Protein AF-A0A3B9A9Y0-F1 (afdb_monomer_lite)

Structure (mmCIF, N/CA/C/O backbone):
data_AF-A0A3B9A9Y0-F1
#
_entry.id   AF-A0A3B9A9Y0-F1
#
loop_
_atom_site.group_PDB
_atom_site.id
_atom_site.type_symbol
_atom_site.label_atom_id
_atom_site.label_alt_id
_atom_site.label_comp_id
_atom_site.label_asym_id
_atom_site.label_entity_id
_atom_site.label_seq_id
_atom_site.pdbx_PDB_ins_code
_atom_site.Cartn_x
_atom_site.Cartn_y
_atom_site.Cartn_z
_atom_site.occupancy
_atom_site.B_iso_or_equiv
_atom_site.auth_se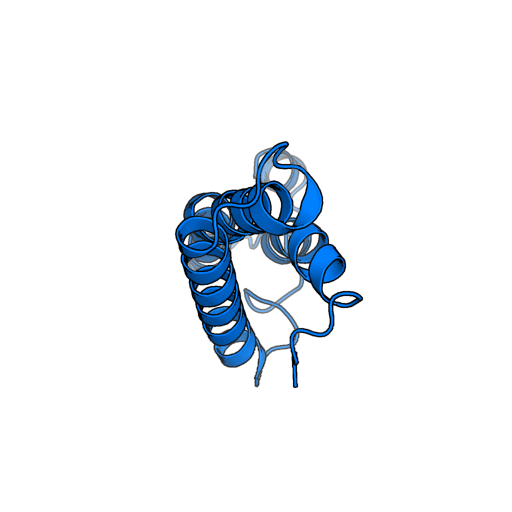q_id
_atom_site.auth_comp_id
_atom_site.auth_asym_id
_atom_site.auth_atom_id
_atom_site.pdbx_PDB_model_num
ATOM 1 N N . LEU A 1 1 ? -4.102 8.798 5.367 1.00 95.56 1 LEU A N 1
ATOM 2 C CA . LEU A 1 1 ? -4.029 8.813 6.846 1.00 95.56 1 LEU A CA 1
ATOM 3 C C . LEU A 1 1 ? -4.753 10.014 7.457 1.00 95.56 1 LEU A C 1
ATOM 5 O O . LEU A 1 1 ? -5.813 9.803 8.022 1.00 95.56 1 LEU A O 1
ATOM 9 N N . TYR A 1 2 ? -4.279 11.254 7.261 1.00 98.06 2 TYR A N 1
ATOM 10 C CA . TYR A 1 2 ? -4.865 12.458 7.887 1.00 98.06 2 TYR A CA 1
ATOM 11 C C . TYR A 1 2 ? -6.401 12.551 7.821 1.00 98.06 2 TYR A C 1
ATOM 13 O O . TYR A 1 2 ? -7.051 12.789 8.832 1.00 98.06 2 TYR A O 1
ATOM 21 N N . LEU A 1 3 ? -7.008 12.342 6.645 1.00 98.56 3 LEU A N 1
ATOM 22 C CA . LEU A 1 3 ? -8.468 12.426 6.499 1.00 98.56 3 LEU A CA 1
ATOM 23 C C . LEU A 1 3 ? -9.214 11.347 7.294 1.00 98.56 3 LEU A C 1
ATOM 25 O O . LEU A 1 3 ? -10.291 11.621 7.816 1.00 98.56 3 LEU A O 1
ATOM 29 N N . ALA A 1 4 ? -8.645 10.149 7.412 1.00 98.25 4 ALA A N 1
ATOM 30 C CA . ALA A 1 4 ? -9.242 9.067 8.185 1.00 98.25 4 ALA A CA 1
ATOM 31 C C . ALA A 1 4 ? -9.209 9.374 9.684 1.00 98.25 4 ALA A C 1
ATOM 33 O O . ALA A 1 4 ? -10.217 9.213 10.361 1.00 98.25 4 ALA A O 1
ATOM 34 N N . GLU A 1 5 ? -8.099 9.926 10.182 1.00 97.62 5 GLU A N 1
ATOM 35 C CA . GLU A 1 5 ? -7.989 10.383 11.572 1.00 97.62 5 GLU A CA 1
ATOM 36 C C . GLU A 1 5 ? -8.911 11.571 11.856 1.00 97.62 5 GLU A C 1
ATOM 38 O O . GLU A 1 5 ? -9.642 11.564 12.842 1.00 97.62 5 GLU A O 1
ATOM 43 N N . LYS A 1 6 ? -8.939 12.565 10.960 1.00 98.19 6 LYS A N 1
ATOM 44 C CA . LYS A 1 6 ? -9.788 13.756 11.098 1.00 98.19 6 LYS A CA 1
ATOM 45 C C . LYS A 1 6 ? -11.277 13.415 11.138 1.00 98.19 6 LYS A C 1
ATOM 47 O O . LYS A 1 6 ? -12.040 14.107 11.803 1.00 98.19 6 LYS A O 1
ATOM 52 N N . THR A 1 7 ? -11.698 12.405 10.380 1.00 98.25 7 THR A N 1
ATOM 53 C CA . THR A 1 7 ? -13.116 12.033 10.252 1.00 98.25 7 THR A CA 1
ATOM 54 C C . THR A 1 7 ? -13.518 10.849 11.125 1.00 98.25 7 THR A C 1
ATOM 56 O O . THR A 1 7 ? -14.711 10.603 11.270 1.00 98.25 7 THR A O 1
ATOM 59 N N . GLY A 1 8 ? -12.556 10.113 11.690 1.00 97.19 8 GLY A N 1
ATOM 60 C CA . GLY A 1 8 ? -12.808 8.864 12.408 1.00 97.19 8 GLY A CA 1
ATOM 61 C C . GLY A 1 8 ? -13.367 7.746 11.519 1.00 97.19 8 GLY A C 1
ATOM 62 O O . GLY A 1 8 ? -14.079 6.880 12.015 1.00 97.19 8 GLY A O 1
ATOM 63 N N . ARG A 1 9 ? -13.109 7.778 10.203 1.00 98.19 9 ARG A N 1
ATOM 64 C CA . ARG A 1 9 ? -13.661 6.822 9.226 1.00 98.19 9 ARG A CA 1
ATOM 65 C C . ARG A 1 9 ? -12.559 6.026 8.541 1.00 98.19 9 ARG A C 1
ATOM 67 O O . ARG A 1 9 ? -11.516 6.584 8.214 1.00 98.19 9 ARG A O 1
ATOM 74 N N . PHE A 1 10 ? -12.842 4.756 8.240 1.00 98.31 10 PHE A N 1
ATOM 75 C CA . PHE A 1 10 ? -11.968 3.867 7.454 1.00 98.31 10 PHE A CA 1
ATOM 76 C C . PHE A 1 10 ? -10.567 3.664 8.057 1.00 98.31 10 PHE A C 1
ATOM 78 O O . PHE A 1 10 ? -9.602 3.374 7.349 1.00 98.31 10 PHE A O 1
ATOM 85 N N . TYR A 1 11 ? -10.451 3.851 9.370 1.00 98.06 11 TYR A N 1
ATOM 86 C CA . TYR A 1 11 ? -9.245 3.613 10.146 1.00 98.06 11 TYR A CA 1
ATOM 87 C C . TYR A 1 11 ? -9.664 3.203 11.565 1.00 98.06 11 TYR A C 1
ATOM 89 O O . TYR A 1 11 ? -10.399 3.968 12.197 1.00 98.06 11 TYR A O 1
ATOM 97 N N . PRO A 1 12 ? -9.262 2.013 12.052 1.00 97.12 12 PRO A N 1
ATOM 98 C CA . PRO A 1 12 ? -9.687 1.506 13.353 1.00 97.12 12 PRO A CA 1
ATOM 99 C C . PRO A 1 12 ? -9.365 2.454 14.512 1.00 97.12 12 PRO A C 1
ATOM 101 O O . PRO A 1 12 ? -8.458 3.28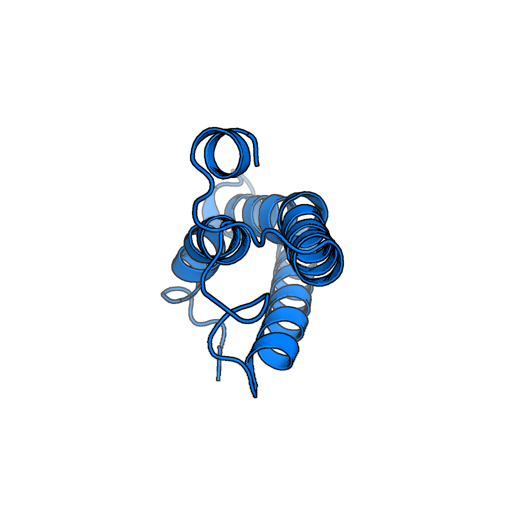9 14.441 1.00 97.12 12 PRO A O 1
ATOM 104 N N . ALA A 1 13 ? -10.123 2.332 15.601 1.00 95.56 13 ALA A N 1
ATOM 105 C CA . ALA A 1 13 ? -9.898 3.113 16.815 1.00 95.56 13 ALA A CA 1
ATOM 106 C C . ALA A 1 13 ? -8.904 2.436 17.770 1.00 95.56 13 ALA A C 1
ATOM 108 O O . ALA A 1 13 ? -8.198 3.130 18.505 1.00 95.56 13 ALA A O 1
ATOM 109 N N . ASP A 1 14 ? -8.840 1.104 17.756 1.00 97.12 14 ASP A N 1
ATOM 110 C CA . ASP A 1 14 ? -7.935 0.324 18.590 1.00 97.12 14 ASP A CA 1
ATOM 111 C C . ASP A 1 14 ? -6.513 0.289 18.008 1.00 97.12 14 ASP A C 1
ATOM 113 O O . ASP A 1 14 ? -6.286 0.404 16.802 1.00 97.12 14 ASP A O 1
ATOM 117 N N . ASN A 1 15 ? -5.522 0.135 18.886 1.00 97.81 15 ASN A N 1
ATOM 118 C CA . ASN A 1 15 ? -4.117 0.207 18.487 1.00 97.81 15 ASN A CA 1
ATOM 119 C C . ASN A 1 15 ? -3.691 -0.943 17.563 1.00 97.81 15 ASN A C 1
ATOM 121 O O . ASN A 1 15 ? -2.815 -0.736 16.724 1.00 97.81 15 ASN A O 1
ATOM 125 N N . ALA A 1 16 ? -4.286 -2.131 17.703 1.00 97.88 16 ALA A N 1
ATOM 126 C CA . ALA A 1 16 ? -3.901 -3.294 16.911 1.00 97.88 16 ALA A CA 1
ATOM 127 C C . ALA A 1 16 ? -4.365 -3.138 15.456 1.00 97.88 16 ALA A C 1
ATOM 129 O O . ALA A 1 16 ? -3.545 -3.231 14.542 1.00 97.88 16 ALA A O 1
ATOM 130 N N . GLY A 1 17 ? -5.634 -2.785 15.241 1.00 97.75 17 GLY A N 1
ATOM 131 C CA . GLY A 1 17 ? -6.177 -2.512 13.912 1.00 97.75 17 GLY A CA 1
ATOM 132 C C . GLY A 1 17 ? -5.487 -1.328 13.232 1.00 97.75 17 GLY A C 1
ATOM 133 O O . GLY A 1 17 ? -5.185 -1.373 12.039 1.00 97.75 17 GLY A O 1
ATOM 134 N N . ARG A 1 18 ? -5.140 -0.279 13.993 1.00 97.94 18 ARG A N 1
ATOM 135 C CA . ARG A 1 18 ? -4.344 0.844 13.469 1.00 97.94 18 ARG A CA 1
ATOM 136 C C . ARG A 1 18 ? -2.972 0.405 12.979 1.00 97.94 18 ARG A C 1
ATOM 138 O O . ARG A 1 18 ? -2.568 0.796 11.885 1.00 97.94 18 ARG A O 1
ATOM 145 N N . ALA A 1 19 ? -2.267 -0.398 13.772 1.00 98.44 19 ALA A N 1
ATOM 146 C CA . ALA A 1 19 ? -0.956 -0.911 13.399 1.00 98.44 19 ALA A CA 1
ATOM 147 C C . ALA A 1 19 ? -1.034 -1.769 12.128 1.00 98.44 19 ALA A C 1
ATOM 149 O O . ALA A 1 19 ? -0.194 -1.619 11.243 1.00 98.44 19 ALA A O 1
ATOM 150 N N . GLU A 1 20 ? -2.070 -2.600 11.995 1.00 98.25 20 GLU A N 1
ATOM 151 C CA . GLU A 1 20 ? -2.285 -3.433 10.810 1.00 98.25 20 GLU A CA 1
ATOM 152 C C . GLU A 1 20 ? -2.574 -2.591 9.555 1.00 98.25 20 GLU A C 1
ATOM 154 O O . GLU A 1 20 ? -1.924 -2.788 8.525 1.00 98.25 20 GLU A O 1
ATOM 159 N N . VAL A 1 21 ? -3.461 -1.590 9.642 1.00 98.62 21 VAL A N 1
ATOM 160 C CA . VAL A 1 21 ? -3.710 -0.655 8.528 1.00 98.62 21 VAL A CA 1
ATOM 161 C C . VAL A 1 21 ? -2.438 0.100 8.146 1.00 98.62 21 VAL A C 1
ATOM 163 O O . VAL A 1 21 ? -2.130 0.214 6.961 1.00 98.62 21 VAL A O 1
ATOM 166 N N . LEU A 1 22 ? -1.676 0.606 9.121 1.00 98.56 22 LEU A N 1
ATOM 167 C CA . LEU A 1 22 ? -0.437 1.334 8.846 1.00 98.56 22 LEU A CA 1
ATOM 168 C C . LEU A 1 22 ? 0.624 0.440 8.207 1.00 98.56 22 LEU A C 1
ATOM 170 O O . LEU A 1 22 ? 1.261 0.871 7.249 1.00 98.56 22 LEU A O 1
ATOM 174 N N . GLN A 1 23 ? 0.792 -0.797 8.680 1.00 98.50 23 GLN A N 1
ATOM 175 C CA . GLN A 1 23 ? 1.724 -1.761 8.095 1.00 98.50 23 GLN A CA 1
ATOM 176 C C . GLN A 1 23 ? 1.470 -1.919 6.592 1.00 98.50 23 GLN A C 1
ATOM 178 O O . GLN A 1 23 ? 2.392 -1.792 5.785 1.00 98.50 23 GLN A O 1
ATOM 183 N N . TRP A 1 24 ? 0.214 -2.154 6.211 1.00 98.56 24 TRP A N 1
ATOM 184 C CA . TRP A 1 24 ? -0.140 -2.361 4.811 1.00 98.56 24 TRP A CA 1
ATOM 185 C C . TRP A 1 24 ? -0.172 -1.062 4.001 1.00 98.56 24 TRP A C 1
ATOM 187 O O . TRP A 1 24 ? 0.189 -1.071 2.826 1.00 98.56 24 TRP A O 1
ATOM 197 N N . LEU A 1 25 ? -0.518 0.074 4.614 1.00 98.62 25 LEU A N 1
ATOM 198 C CA . LEU A 1 25 ? -0.421 1.379 3.962 1.00 98.62 25 LEU A CA 1
ATOM 199 C C . LEU A 1 25 ? 1.038 1.720 3.625 1.00 98.62 25 LEU A C 1
ATOM 201 O O . LEU A 1 25 ? 1.326 2.173 2.521 1.00 98.62 25 LEU A O 1
ATOM 205 N N . PHE A 1 26 ? 1.980 1.463 4.536 1.00 98.69 26 PHE A N 1
ATOM 206 C CA . PHE A 1 26 ? 3.403 1.657 4.257 1.00 98.69 26 PHE A CA 1
ATOM 207 C C . PHE A 1 26 ? 3.935 0.650 3.236 1.00 98.69 26 PHE A C 1
ATOM 209 O O . PHE A 1 26 ? 4.715 1.038 2.367 1.00 98.69 26 PHE A O 1
ATOM 216 N N . TRP A 1 27 ? 3.478 -0.606 3.271 1.00 98.56 27 TRP A N 1
ATOM 217 C CA . TRP A 1 27 ? 3.774 -1.580 2.216 1.00 98.56 27 TRP A CA 1
ATOM 218 C C . TRP A 1 27 ? 3.296 -1.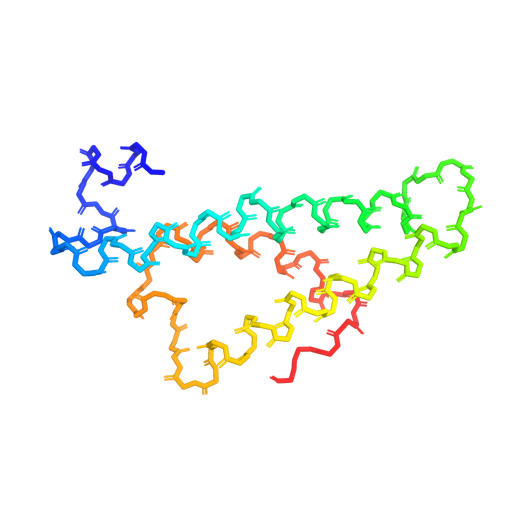094 0.840 1.00 98.56 27 TRP A C 1
ATOM 220 O O . TRP A 1 27 ? 4.040 -1.185 -0.137 1.00 98.56 27 TRP A O 1
ATOM 230 N N . GLN A 1 28 ? 2.099 -0.506 0.757 1.00 98.19 28 GLN A N 1
ATOM 231 C CA . GLN A 1 28 ? 1.580 0.069 -0.482 1.00 98.19 28 GLN A CA 1
ATOM 232 C C . GLN A 1 28 ? 2.448 1.241 -0.959 1.00 98.19 28 GLN A C 1
ATOM 234 O O . GLN A 1 28 ? 2.845 1.276 -2.124 1.00 98.19 28 GLN A O 1
ATOM 239 N N . MET A 1 29 ? 2.768 2.17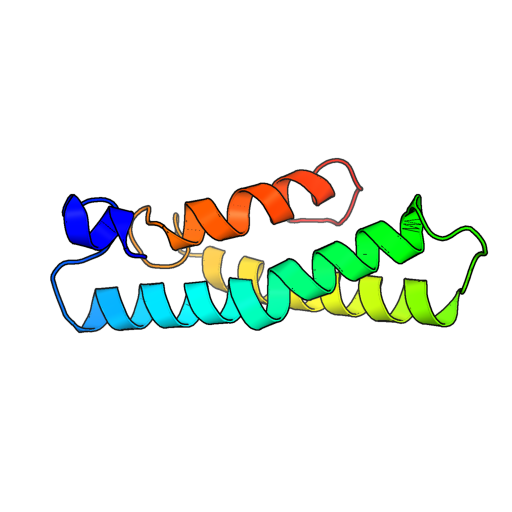6 -0.062 1.00 98.19 29 MET A N 1
ATOM 240 C CA . MET A 1 29 ? 3.531 3.388 -0.378 1.00 98.19 29 MET A CA 1
ATOM 241 C C . MET A 1 29 ? 4.986 3.106 -0.773 1.00 98.19 29 MET A C 1
ATOM 243 O O . MET A 1 29 ? 5.536 3.828 -1.601 1.00 98.19 29 MET A O 1
ATOM 247 N N . ALA A 1 30 ? 5.614 2.085 -0.184 1.00 97.69 30 ALA A N 1
ATOM 248 C CA . ALA A 1 30 ? 7.025 1.762 -0.407 1.00 97.69 30 ALA A CA 1
ATOM 249 C C . ALA A 1 30 ? 7.253 0.631 -1.425 1.00 97.69 30 ALA A C 1
ATOM 251 O O . ALA A 1 30 ? 8.335 0.543 -2.000 1.00 97.69 30 ALA A O 1
ATOM 252 N N . GLY A 1 31 ? 6.260 -0.236 -1.633 1.00 97.25 31 GLY A N 1
ATOM 253 C CA . GLY A 1 31 ? 6.345 -1.405 -2.507 1.00 97.25 31 GLY A CA 1
ATOM 254 C C . GLY A 1 31 ? 5.407 -1.291 -3.700 1.00 97.25 31 GLY A C 1
ATOM 255 O O . GLY A 1 31 ? 5.845 -0.961 -4.800 1.00 97.25 31 GLY A O 1
ATOM 256 N N . LEU A 1 32 ? 4.115 -1.556 -3.477 1.00 96.69 32 LEU A N 1
ATOM 257 C CA . LEU A 1 32 ? 3.125 -1.686 -4.552 1.00 96.69 32 LEU A CA 1
ATOM 258 C C . LEU A 1 32 ? 3.101 -0.475 -5.490 1.00 96.69 32 LEU A C 1
ATOM 260 O O . LEU A 1 32 ? 3.281 -0.641 -6.691 1.00 96.69 32 LEU A O 1
ATOM 264 N N . GLY A 1 33 ? 2.914 0.732 -4.950 1.00 96.50 33 GLY A N 1
ATOM 265 C CA . GLY A 1 33 ? 2.787 1.949 -5.753 1.00 96.50 33 GLY A CA 1
ATOM 266 C C . GLY A 1 33 ? 4.029 2.243 -6.603 1.00 96.50 33 GLY A C 1
ATOM 267 O O . GLY A 1 33 ? 3.915 2.331 -7.827 1.00 96.50 33 GLY A O 1
ATOM 268 N N . PRO A 1 34 ? 5.228 2.364 -6.000 1.00 97.75 34 PRO A N 1
ATOM 269 C CA . PRO A 1 34 ? 6.451 2.626 -6.752 1.00 97.75 34 PRO A CA 1
ATOM 270 C C . PRO A 1 34 ? 6.747 1.571 -7.822 1.00 97.75 34 PRO A C 1
ATOM 272 O O . PRO A 1 34 ? 7.055 1.937 -8.955 1.00 97.75 34 PRO A O 1
ATOM 275 N N . ILE A 1 35 ? 6.629 0.278 -7.500 1.00 97.00 35 ILE A N 1
ATOM 276 C CA . ILE A 1 35 ? 6.942 -0.799 -8.449 1.00 97.00 35 ILE A CA 1
ATOM 277 C C . ILE A 1 35 ? 5.929 -0.847 -9.591 1.00 97.00 35 ILE A C 1
ATOM 279 O O . ILE A 1 35 ? 6.336 -0.938 -10.748 1.00 97.00 35 ILE A O 1
ATOM 283 N N . ALA A 1 36 ? 4.633 -0.730 -9.295 1.00 93.25 36 ALA A N 1
ATOM 284 C CA . ALA A 1 36 ? 3.595 -0.670 -10.318 1.00 93.25 36 ALA A CA 1
ATOM 285 C C . ALA A 1 36 ? 3.814 0.507 -11.283 1.00 93.25 36 ALA A C 1
ATOM 287 O O . ALA A 1 36 ? 3.705 0.343 -12.497 1.00 93.25 36 ALA A O 1
ATOM 288 N N . GLY A 1 37 ? 4.197 1.677 -10.761 1.00 94.81 37 GLY A N 1
ATOM 289 C CA . GLY A 1 37 ? 4.547 2.835 -11.583 1.00 94.81 37 GLY A CA 1
ATOM 290 C C . GLY A 1 37 ? 5.746 2.582 -12.503 1.00 94.81 37 GLY A C 1
ATOM 291 O O . GLY A 1 37 ? 5.707 2.964 -13.672 1.00 94.81 37 GLY A O 1
ATOM 292 N N . GLN A 1 38 ? 6.790 1.902 -12.013 1.00 96.56 38 GLN A N 1
ATOM 293 C CA . GLN A 1 38 ? 7.936 1.530 -12.851 1.00 96.56 38 GLN A CA 1
ATOM 294 C C . GLN A 1 38 ? 7.553 0.504 -13.920 1.00 96.56 38 GLN A C 1
ATOM 296 O O . GLN A 1 38 ? 7.950 0.664 -15.071 1.00 96.56 38 GLN A O 1
ATOM 301 N N . ASN A 1 39 ? 6.749 -0.504 -13.574 1.00 93.81 39 ASN A N 1
ATOM 302 C CA . ASN A 1 39 ? 6.250 -1.478 -14.541 1.00 93.81 39 ASN A CA 1
ATOM 303 C C . ASN A 1 39 ? 5.484 -0.775 -15.671 1.00 93.81 39 ASN A C 1
ATOM 305 O O . ASN A 1 39 ? 5.870 -0.885 -16.830 1.00 93.81 39 ASN A O 1
ATOM 309 N N . LEU A 1 40 ? 4.481 0.046 -15.341 1.00 92.12 40 LEU A N 1
ATOM 310 C CA . LEU A 1 40 ? 3.716 0.790 -16.348 1.00 92.12 40 LEU A CA 1
ATOM 311 C C . LEU A 1 40 ? 4.613 1.691 -17.207 1.00 92.12 40 LEU A C 1
ATOM 313 O O . LEU A 1 40 ? 4.439 1.760 -18.426 1.00 92.12 40 LEU A O 1
ATOM 317 N N . HIS A 1 41 ? 5.597 2.357 -16.596 1.00 94.88 41 HIS A N 1
ATOM 318 C CA . HIS A 1 41 ? 6.534 3.192 -17.334 1.00 94.88 41 HIS A CA 1
ATOM 319 C C . HIS A 1 41 ? 7.346 2.380 -18.348 1.00 94.88 41 HIS A C 1
ATOM 321 O O . HIS A 1 41 ? 7.320 2.703 -19.533 1.00 94.88 41 HIS A O 1
ATOM 327 N N . PHE A 1 42 ? 8.042 1.326 -17.919 1.00 95.19 42 PHE A N 1
ATOM 328 C CA . PHE A 1 42 ? 8.925 0.563 -18.805 1.00 95.19 42 PHE A CA 1
ATOM 329 C C . PHE A 1 42 ? 8.172 -0.309 -19.813 1.00 95.19 42 PHE A C 1
ATOM 331 O O . PHE A 1 42 ? 8.679 -0.505 -20.913 1.00 95.19 42 PHE A O 1
ATOM 338 N N . SER A 1 43 ? 6.972 -0.779 -19.471 1.00 90.19 43 SER A N 1
ATOM 339 C CA . SER A 1 43 ? 6.151 -1.624 -20.344 1.00 90.19 43 SER A CA 1
ATOM 340 C C . SER A 1 43 ? 5.366 -0.829 -21.392 1.00 90.19 43 SER A C 1
ATOM 342 O O . SER A 1 43 ? 5.088 -1.359 -22.464 1.00 90.19 43 SER A O 1
ATOM 344 N N . HIS A 1 44 ? 4.999 0.431 -21.114 1.00 89.81 44 HIS A N 1
ATOM 345 C CA . HIS A 1 44 ? 4.078 1.175 -21.990 1.00 89.81 44 HIS A CA 1
ATOM 346 C C . HIS A 1 44 ? 4.509 2.594 -22.364 1.00 89.81 44 HIS A C 1
ATOM 348 O O . HIS A 1 44 ? 4.012 3.129 -23.351 1.00 89.81 44 HIS A O 1
ATOM 354 N N . SER A 1 45 ? 5.375 3.241 -21.582 1.00 91.19 45 SER A N 1
ATOM 355 C CA . SER A 1 45 ? 5.665 4.678 -21.746 1.00 91.19 45 SER A CA 1
ATOM 356 C C . SER A 1 45 ? 7.114 4.982 -22.124 1.00 91.19 45 SER A C 1
ATOM 358 O O . SER A 1 45 ? 7.396 6.065 -22.636 1.00 91.19 45 SER A O 1
ATOM 360 N N . ALA A 1 46 ? 8.047 4.073 -21.839 1.00 93.88 46 ALA A N 1
ATOM 361 C CA . ALA A 1 46 ? 9.460 4.294 -22.082 1.00 93.88 46 ALA A CA 1
ATOM 362 C C . ALA A 1 46 ? 9.721 4.455 -23.593 1.00 93.88 46 ALA A C 1
ATOM 364 O O . ALA A 1 46 ? 9.286 3.623 -24.388 1.00 93.88 46 ALA A O 1
ATOM 365 N N . PRO A 1 47 ? 10.470 5.492 -24.016 1.00 93.19 47 PRO A N 1
ATOM 366 C CA . PRO A 1 47 ? 10.690 5.793 -25.435 1.00 93.19 47 PRO A CA 1
ATOM 367 C C . PRO A 1 47 ? 11.558 4.749 -26.152 1.00 93.19 47 PRO A C 1
ATOM 369 O O . PRO A 1 47 ? 11.646 4.746 -27.377 1.00 93.19 47 PRO A O 1
ATOM 372 N N . LYS A 1 48 ? 12.237 3.886 -25.391 1.00 94.06 48 LYS A N 1
ATOM 373 C CA . LYS A 1 48 ? 13.040 2.779 -25.894 1.00 94.06 48 LYS A CA 1
ATOM 374 C C . LYS A 1 48 ? 12.774 1.550 -25.041 1.00 94.06 48 LYS A C 1
ATOM 376 O O . LYS A 1 48 ? 12.803 1.638 -23.814 1.00 94.06 48 LYS A O 1
ATOM 381 N N . GLU A 1 49 ? 12.604 0.408 -25.696 1.00 92.75 49 GLU A N 1
ATOM 382 C CA . GLU A 1 49 ? 12.483 -0.868 -25.003 1.00 92.75 49 GLU A CA 1
ATOM 383 C C . GLU A 1 49 ? 13.783 -1.233 -24.279 1.00 92.75 49 GLU A C 1
ATOM 385 O O . GLU A 1 49 ? 14.886 -1.190 -24.837 1.00 92.75 49 GLU A O 1
ATOM 390 N N . LEU A 1 50 ? 13.631 -1.611 -23.011 1.00 96.06 50 LEU A N 1
ATOM 391 C CA . LEU A 1 50 ? 14.704 -2.062 -22.135 1.00 96.06 50 LEU A CA 1
ATOM 392 C C . LEU A 1 50 ? 14.286 -3.407 -21.524 1.00 96.06 50 LEU A C 1
ATOM 394 O O . LEU A 1 50 ? 13.743 -3.419 -20.418 1.00 96.06 50 LEU A O 1
ATOM 398 N N . PRO A 1 51 ? 14.535 -4.541 -22.210 1.00 95.38 51 PRO A N 1
ATOM 399 C CA . PRO A 1 51 ? 14.000 -5.847 -21.813 1.00 95.38 51 PRO A CA 1
ATOM 400 C C . PRO A 1 51 ? 14.305 -6.238 -20.364 1.00 95.38 51 PRO A C 1
ATOM 402 O O . PRO A 1 51 ? 13.439 -6.753 -19.668 1.00 95.38 51 PRO A O 1
ATOM 405 N N . TYR A 1 52 ? 15.509 -5.925 -19.872 1.00 96.94 52 TYR A N 1
ATOM 406 C CA . TYR A 1 52 ? 15.880 -6.178 -18.477 1.00 96.94 52 TYR A CA 1
ATOM 407 C C . TYR A 1 52 ? 15.037 -5.373 -17.477 1.00 96.94 52 TYR A C 1
ATOM 409 O O . TYR A 1 52 ? 14.657 -5.894 -16.433 1.00 96.94 52 TYR A O 1
ATOM 417 N N . ALA A 1 53 ? 14.749 -4.102 -17.776 1.00 95.56 53 ALA A N 1
ATOM 418 C CA . ALA A 1 53 ? 13.935 -3.269 -16.897 1.00 95.56 53 ALA A CA 1
ATOM 419 C C . ALA A 1 53 ? 12.489 -3.777 -16.871 1.00 95.56 53 ALA A C 1
ATOM 421 O O . ALA A 1 53 ? 11.927 -3.934 -15.791 1.00 95.56 53 ALA A O 1
ATOM 422 N N . VAL A 1 54 ? 11.930 -4.105 -18.041 1.00 93.94 54 VAL A N 1
ATOM 423 C CA . VAL A 1 54 ? 10.588 -4.693 -18.154 1.00 93.94 54 VAL A CA 1
ATOM 424 C C . VAL A 1 54 ? 10.497 -5.981 -17.333 1.00 93.94 54 VAL A C 1
ATOM 426 O O . VAL A 1 54 ? 9.691 -6.043 -16.411 1.00 93.94 54 VAL A O 1
ATOM 429 N N . ASP A 1 55 ? 11.370 -6.964 -17.581 1.00 94.69 55 ASP A N 1
ATOM 430 C CA . ASP A 1 55 ? 11.357 -8.248 -16.859 1.00 94.69 55 ASP A CA 1
ATOM 431 C C . ASP A 1 55 ? 11.513 -8.055 -15.340 1.00 94.69 55 ASP A C 1
ATOM 433 O O . ASP A 1 55 ? 10.765 -8.636 -14.555 1.00 94.69 55 ASP A O 1
ATOM 437 N N . ARG A 1 56 ? 12.416 -7.163 -14.909 1.00 97.06 56 ARG A N 1
ATOM 438 C CA . ARG A 1 56 ? 12.612 -6.850 -13.487 1.00 97.06 56 ARG A CA 1
ATOM 439 C C . ARG A 1 56 ? 11.338 -6.327 -12.824 1.00 97.06 56 ARG A C 1
ATOM 441 O O . ARG A 1 56 ? 11.004 -6.779 -11.730 1.00 97.06 56 ARG A O 1
ATOM 448 N N . TYR A 1 57 ? 10.678 -5.338 -13.426 1.00 95.62 57 TYR A N 1
ATOM 449 C CA . TYR A 1 57 ? 9.522 -4.697 -12.798 1.00 95.62 57 TYR A CA 1
ATOM 450 C C . TYR A 1 57 ? 8.249 -5.525 -12.938 1.00 95.62 57 TYR A C 1
ATOM 452 O O . TYR A 1 57 ? 7.458 -5.524 -12.001 1.00 95.62 57 TYR A O 1
ATOM 460 N N . VAL A 1 58 ? 8.088 -6.291 -14.021 1.00 93.06 58 VAL A N 1
ATOM 461 C CA . VAL A 1 58 ? 6.997 -7.266 -14.155 1.00 93.06 58 VAL A CA 1
ATOM 462 C C . VAL A 1 58 ? 7.091 -8.324 -13.057 1.00 93.06 58 VAL A C 1
ATOM 464 O O . VAL A 1 58 ? 6.146 -8.466 -12.285 1.00 93.06 58 VAL A O 1
ATOM 467 N N . ARG A 1 59 ? 8.249 -8.977 -12.891 1.00 94.94 59 ARG A N 1
ATOM 468 C CA . ARG A 1 59 ? 8.437 -9.998 -11.843 1.00 94.94 59 ARG A CA 1
ATOM 469 C C . ARG A 1 59 ? 8.213 -9.456 -10.436 1.00 94.94 59 ARG A C 1
ATOM 471 O O . ARG A 1 59 ? 7.651 -10.142 -9.586 1.00 94.94 59 ARG A O 1
ATOM 478 N N . GLU A 1 60 ? 8.660 -8.231 -10.158 1.00 96.81 60 GLU A N 1
ATOM 479 C CA . GLU A 1 60 ? 8.443 -7.635 -8.838 1.00 96.81 60 GLU A CA 1
ATOM 480 C C . GLU A 1 60 ? 6.974 -7.232 -8.627 1.00 96.81 60 GLU A C 1
ATOM 482 O O . GLU A 1 60 ? 6.464 -7.380 -7.517 1.00 96.81 60 GLU A O 1
ATOM 487 N N . THR A 1 61 ? 6.261 -6.788 -9.671 1.00 94.44 61 THR A N 1
ATOM 488 C CA . THR A 1 61 ? 4.802 -6.597 -9.610 1.00 94.44 61 THR A CA 1
ATOM 489 C C . THR A 1 61 ? 4.087 -7.918 -9.318 1.00 94.44 61 THR A C 1
ATOM 491 O O . THR A 1 61 ? 3.283 -7.961 -8.389 1.00 94.44 61 THR A O 1
ATOM 494 N N . GLU A 1 62 ? 4.419 -8.998 -10.030 1.00 92.81 62 GLU A N 1
ATOM 495 C CA . GLU A 1 62 ? 3.858 -10.339 -9.797 1.00 92.81 62 GLU A CA 1
ATOM 496 C C . GLU A 1 62 ? 4.102 -10.809 -8.359 1.00 92.81 62 GLU A C 1
ATOM 498 O O . GLU A 1 62 ? 3.186 -11.278 -7.686 1.00 92.81 62 GLU A O 1
ATOM 503 N N . ARG A 1 63 ? 5.319 -10.614 -7.833 1.00 96.44 63 ARG A N 1
ATOM 504 C CA . ARG A 1 63 ? 5.647 -10.958 -6.444 1.00 96.44 63 ARG A CA 1
ATOM 505 C C . ARG A 1 63 ? 4.783 -10.186 -5.442 1.00 96.44 63 ARG A C 1
ATOM 507 O O . ARG A 1 63 ? 4.333 -10.761 -4.452 1.00 96.44 63 ARG A O 1
ATOM 514 N N . LEU A 1 64 ? 4.569 -8.888 -5.664 1.00 96.56 64 LEU A N 1
ATOM 515 C CA . LEU A 1 64 ? 3.746 -8.047 -4.786 1.00 96.56 64 LEU A CA 1
ATOM 516 C C . LEU A 1 64 ? 2.263 -8.419 -4.858 1.00 96.56 64 LEU A C 1
ATOM 518 O O . LEU A 1 64 ? 1.598 -8.420 -3.822 1.00 96.56 64 LEU A O 1
ATOM 522 N N . PHE A 1 65 ? 1.762 -8.790 -6.036 1.00 93.62 65 PHE A N 1
ATOM 523 C CA . PHE A 1 65 ? 0.420 -9.351 -6.176 1.00 93.62 65 PHE A CA 1
ATOM 524 C C . PHE A 1 65 ? 0.297 -10.698 -5.477 1.00 93.62 65 PHE A C 1
ATOM 526 O O . PHE A 1 65 ? -0.651 -10.871 -4.729 1.00 93.62 65 PHE A O 1
ATOM 533 N N . GLY A 1 66 ? 1.290 -11.585 -5.566 1.00 94.69 66 GLY A N 1
ATOM 534 C CA . GLY A 1 66 ? 1.295 -12.835 -4.798 1.00 94.69 66 GLY A CA 1
ATOM 535 C C . GLY A 1 66 ? 1.233 -12.621 -3.278 1.00 94.69 66 GLY A C 1
ATOM 536 O O . GLY A 1 66 ? 0.545 -13.359 -2.573 1.00 94.69 66 GLY A O 1
ATOM 537 N N . VAL A 1 67 ? 1.898 -11.582 -2.754 1.00 96.69 67 VAL A N 1
ATOM 538 C CA . VAL A 1 67 ? 1.790 -11.199 -1.331 1.00 96.69 67 V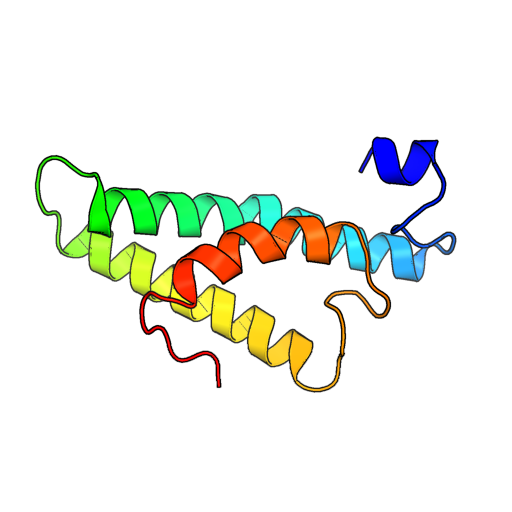AL A CA 1
ATOM 539 C C . VAL A 1 67 ? 0.373 -10.740 -0.983 1.00 96.69 67 VAL A C 1
ATOM 541 O O . VAL A 1 67 ? -0.147 -11.100 0.075 1.00 96.69 67 VAL A O 1
ATOM 544 N N . LEU A 1 68 ? -0.244 -9.939 -1.851 1.00 95.81 68 LEU A N 1
ATOM 545 C CA . LEU A 1 68 ? -1.600 -9.442 -1.646 1.00 95.81 68 LEU A CA 1
ATOM 546 C C . LEU A 1 68 ? -2.646 -10.562 -1.765 1.00 95.81 68 LEU A C 1
ATOM 548 O O . LEU A 1 68 ? -3.537 -10.647 -0.928 1.00 95.81 68 LEU A O 1
ATOM 552 N N . GLU A 1 69 ? -2.488 -11.451 -2.739 1.00 94.44 69 GLU A N 1
ATOM 553 C CA . GLU A 1 69 ? -3.325 -12.629 -2.969 1.00 94.44 69 GLU A CA 1
ATOM 554 C C . GLU A 1 69 ? -3.319 -13.542 -1.740 1.00 94.44 69 GLU A C 1
ATOM 556 O O . GLU A 1 69 ? -4.348 -13.851 -1.141 1.00 94.44 69 GLU A O 1
ATOM 561 N N . GLN A 1 70 ? -2.121 -13.878 -1.248 1.00 96.19 70 GLN A N 1
ATOM 562 C CA . GLN A 1 70 ? -1.978 -14.652 -0.018 1.00 96.19 70 GLN A CA 1
ATOM 563 C C . GLN A 1 70 ? -2.636 -13.956 1.180 1.00 96.19 70 GLN A C 1
ATOM 565 O O . GLN A 1 70 ? -3.185 -14.623 2.059 1.00 96.19 70 GLN A O 1
ATOM 570 N N . ARG A 1 71 ? -2.572 -12.623 1.237 1.00 96.19 71 ARG A N 1
ATOM 571 C CA . ARG A 1 71 ? -3.198 -11.847 2.305 1.00 96.19 71 ARG A CA 1
ATOM 572 C C . ARG A 1 71 ? -4.727 -11.891 2.235 1.00 96.19 71 ARG A C 1
ATOM 574 O O . ARG A 1 71 ? -5.355 -11.947 3.292 1.00 96.19 71 ARG A O 1
ATOM 581 N N . LEU A 1 72 ? -5.303 -11.855 1.037 1.00 95.81 72 LEU A N 1
ATOM 582 C CA . LEU A 1 72 ? -6.748 -11.801 0.807 1.00 95.81 72 LEU A CA 1
ATOM 583 C C . LEU A 1 72 ? -7.420 -13.179 0.744 1.00 95.81 72 LEU A C 1
ATOM 585 O O . LEU A 1 72 ? -8.632 -13.257 0.890 1.00 95.81 72 LEU A O 1
ATOM 589 N N . ARG A 1 73 ? -6.658 -14.275 0.639 1.00 94.94 73 ARG A N 1
ATOM 590 C CA . ARG A 1 73 ? -7.189 -15.650 0.527 1.00 94.94 73 ARG A CA 1
ATOM 591 C C . ARG A 1 73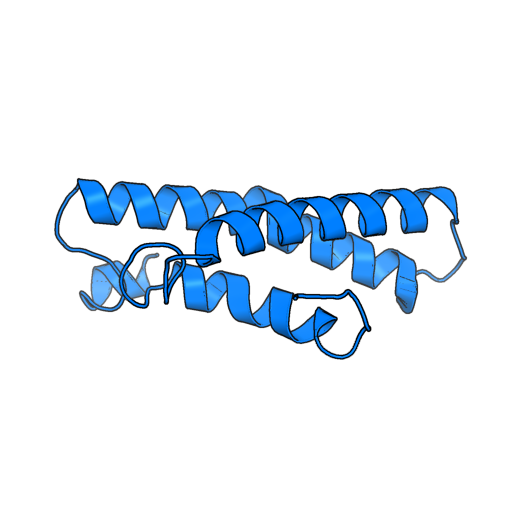 ? -8.332 -15.999 1.495 1.00 94.94 73 ARG A C 1
ATOM 593 O O . ARG A 1 73 ? -9.246 -16.726 1.129 1.00 94.94 73 ARG A O 1
ATOM 600 N N . GLU A 1 74 ? -8.265 -15.518 2.734 1.00 93.62 74 GLU A N 1
ATOM 601 C CA . GLU A 1 74 ? -9.279 -15.761 3.774 1.00 93.62 74 GLU A CA 1
ATOM 602 C C . GLU A 1 74 ? -9.816 -14.447 4.367 1.00 93.62 74 GLU A C 1
ATOM 604 O O . GLU A 1 74 ? -10.282 -14.406 5.507 1.00 93.62 74 GLU A O 1
ATOM 609 N N . ARG A 1 75 ? -9.686 -13.335 3.633 1.00 95.94 75 ARG A N 1
ATOM 610 C CA . ARG A 1 75 ? -10.039 -11.993 4.108 1.00 95.94 75 ARG A CA 1
ATOM 611 C C . ARG A 1 75 ? -10.757 -11.212 3.024 1.00 95.94 75 ARG A C 1
ATOM 613 O O . ARG A 1 75 ? -10.280 -11.122 1.904 1.00 95.94 75 ARG A O 1
ATOM 620 N N . GLU A 1 76 ? -11.854 -10.566 3.395 1.00 95.50 76 GLU A N 1
ATOM 621 C CA . GLU A 1 76 ? -12.575 -9.686 2.472 1.00 95.50 76 GLU A CA 1
ATOM 622 C C . GLU A 1 76 ? -11.783 -8.401 2.169 1.00 95.50 76 GLU A C 1
ATOM 624 O O . GLU A 1 76 ? -11.746 -7.954 1.026 1.00 95.50 76 GLU A O 1
ATOM 629 N N . PHE A 1 77 ? -11.091 -7.843 3.173 1.00 97.75 77 PHE A N 1
ATOM 630 C CA . PHE A 1 77 ? -10.269 -6.636 3.033 1.00 97.75 77 PHE A CA 1
ATOM 631 C C . PHE A 1 77 ? -8.875 -6.797 3.645 1.00 97.75 77 PHE A C 1
ATOM 633 O O . PHE A 1 77 ? -8.621 -7.649 4.507 1.00 97.75 77 PHE A O 1
ATOM 640 N N . ILE A 1 78 ? -7.944 -5.940 3.216 1.00 97.88 78 ILE A N 1
ATOM 641 C CA . ILE A 1 78 ? -6.509 -6.081 3.498 1.00 97.88 78 ILE A CA 1
ATOM 642 C C . ILE A 1 78 ? -6.220 -6.057 5.001 1.00 97.88 78 ILE A C 1
ATOM 644 O O . ILE A 1 78 ? -5.342 -6.786 5.464 1.00 97.88 78 ILE A O 1
ATOM 648 N N . ALA A 1 79 ? -6.943 -5.249 5.775 1.00 97.38 79 ALA A N 1
ATOM 649 C CA . ALA A 1 79 ? -6.730 -5.059 7.211 1.00 97.38 79 ALA A CA 1
ATOM 650 C C . ALA A 1 79 ? -7.968 -5.424 8.055 1.00 97.38 79 ALA A C 1
ATOM 652 O O . ALA A 1 79 ? -8.228 -4.796 9.078 1.00 97.38 79 ALA A O 1
ATOM 653 N N . GLY A 1 80 ? -8.722 -6.447 7.631 1.00 92.56 80 GLY A N 1
ATOM 654 C CA . GLY A 1 80 ? -9.952 -6.875 8.303 1.00 92.56 80 GLY A CA 1
ATOM 655 C C . GLY A 1 80 ? -11.173 -6.230 7.661 1.00 92.56 80 GLY A C 1
ATOM 656 O O . GLY A 1 80 ? -11.667 -6.753 6.669 1.00 92.56 80 GLY A O 1
ATOM 657 N N . ASP A 1 81 ? -11.621 -5.097 8.202 1.00 96.19 81 ASP A N 1
ATOM 658 C CA . ASP A 1 81 ? -12.690 -4.287 7.609 1.00 96.19 81 ASP A CA 1
ATOM 659 C C . ASP A 1 81 ? -12.144 -3.345 6.525 1.00 96.19 81 ASP A C 1
ATOM 661 O O . ASP A 1 81 ? -10.963 -2.981 6.524 1.00 96.19 81 ASP A O 1
ATOM 665 N N . TYR A 1 82 ? -13.025 -2.886 5.631 1.00 98.19 82 TYR A N 1
ATOM 666 C CA . TYR A 1 82 ? -12.660 -1.924 4.593 1.00 98.19 82 TYR A CA 1
ATOM 667 C C . TYR A 1 82 ? -12.074 -0.636 5.185 1.00 98.19 82 TYR A C 1
ATOM 669 O O . TYR A 1 82 ? -12.671 0.031 6.040 1.00 98.19 82 TYR A O 1
ATOM 677 N N . SER A 1 83 ? -10.908 -0.246 4.681 1.00 98.69 83 SER A N 1
ATOM 678 C CA . SER A 1 83 ? -10.101 0.817 5.263 1.00 98.69 83 SER A CA 1
ATOM 679 C C . SER A 1 83 ? -9.382 1.660 4.208 1.00 98.69 83 SER A C 1
ATOM 681 O O . SER A 1 83 ? -9.460 1.432 2.999 1.00 98.69 83 SER A O 1
ATOM 683 N N . ILE A 1 84 ? -8.630 2.660 4.669 1.00 98.69 84 ILE A N 1
ATOM 684 C CA . ILE A 1 84 ? -7.781 3.469 3.791 1.00 98.69 84 ILE A CA 1
ATOM 685 C C . ILE A 1 84 ? -6.706 2.674 3.050 1.00 98.69 84 ILE A C 1
ATOM 687 O O . ILE A 1 84 ? -6.199 3.185 2.053 1.00 98.69 84 ILE A O 1
ATOM 691 N N . VAL A 1 85 ? -6.325 1.475 3.509 1.00 98.50 85 VAL A N 1
ATOM 692 C CA . VAL A 1 85 ? -5.342 0.688 2.759 1.00 98.50 85 VAL A CA 1
ATOM 693 C C . VAL A 1 85 ? -5.957 0.058 1.514 1.00 98.50 85 VAL A C 1
ATOM 695 O O . VAL A 1 85 ? -5.328 0.073 0.460 1.00 98.50 85 VAL A O 1
ATOM 698 N N . ASP A 1 86 ? -7.214 -0.374 1.578 1.00 98.50 86 ASP A N 1
ATOM 699 C CA . ASP A 1 86 ? -7.947 -0.877 0.416 1.00 98.50 86 ASP A CA 1
ATOM 700 C C . ASP A 1 86 ? -8.115 0.238 -0.624 1.00 98.50 86 ASP A C 1
ATOM 702 O O . ASP A 1 86 ? -7.810 0.050 -1.800 1.00 98.50 86 ASP A O 1
ATOM 706 N N . MET A 1 87 ? -8.460 1.450 -0.170 1.00 98.38 87 MET A N 1
ATOM 707 C CA . MET A 1 87 ? -8.508 2.651 -1.016 1.00 98.38 87 MET A CA 1
ATOM 708 C C . MET A 1 87 ? -7.161 2.984 -1.670 1.00 98.38 87 MET A C 1
ATOM 710 O O . MET A 1 87 ? -7.136 3.511 -2.780 1.00 98.38 87 MET A O 1
ATOM 714 N N . ALA A 1 88 ? -6.047 2.735 -0.978 1.00 98.12 88 ALA A N 1
ATOM 715 C CA . ALA A 1 88 ? -4.710 3.045 -1.476 1.00 98.12 88 ALA A CA 1
ATOM 716 C C . ALA A 1 88 ? -4.193 1.982 -2.460 1.00 98.12 88 ALA A C 1
ATOM 718 O O . ALA A 1 88 ? -3.519 2.319 -3.433 1.00 98.12 88 ALA A O 1
ATOM 719 N N . CYS A 1 89 ? -4.508 0.706 -2.226 1.00 97.31 89 CYS A N 1
ATOM 720 C CA . CYS A 1 89 ? -4.083 -0.411 -3.068 1.00 97.31 89 CYS A CA 1
ATOM 721 C C . CYS A 1 89 ? -4.952 -0.571 -4.322 1.00 97.31 89 CYS A C 1
ATOM 723 O O . CYS A 1 89 ? -4.412 -0.800 -5.405 1.00 97.31 89 CYS A O 1
ATOM 725 N N . TYR A 1 90 ? -6.276 -0.430 -4.196 1.00 95.62 90 TYR A N 1
ATOM 726 C CA . TYR A 1 90 ? -7.229 -0.728 -5.269 1.00 95.62 90 TYR A CA 1
ATOM 727 C C . TYR A 1 90 ? -6.936 -0.011 -6.598 1.00 95.62 90 TYR A C 1
ATOM 729 O O . TYR A 1 90 ? -6.916 -0.691 -7.625 1.00 95.62 90 TYR A O 1
ATOM 737 N N . PRO A 1 91 ? -6.629 1.305 -6.632 1.00 94.38 91 PRO A N 1
ATOM 738 C CA . PRO A 1 91 ? -6.329 1.985 -7.889 1.00 94.38 91 PRO A CA 1
ATOM 739 C C . PRO A 1 91 ? -5.154 1.348 -8.633 1.00 94.38 91 PRO A C 1
ATOM 741 O O . PRO A 1 91 ? -5.234 1.175 -9.843 1.00 94.38 91 PRO A O 1
ATOM 744 N N . TRP A 1 92 ? -4.106 0.923 -7.921 1.00 93.12 92 TRP A N 1
ATOM 745 C CA . TRP A 1 92 ? -2.968 0.241 -8.535 1.00 93.12 92 TRP A CA 1
ATOM 746 C C . TRP A 1 92 ? -3.349 -1.135 -9.066 1.00 93.12 92 TRP A C 1
ATOM 748 O O . TRP A 1 92 ? -3.017 -1.436 -10.201 1.00 93.12 92 TRP A O 1
ATOM 758 N N . ILE A 1 93 ? -4.086 -1.941 -8.301 1.00 89.31 93 ILE A N 1
ATOM 759 C CA . ILE A 1 93 ? -4.503 -3.294 -8.714 1.00 89.31 93 ILE A CA 1
ATOM 760 C C . ILE A 1 93 ? -5.410 -3.231 -9.948 1.00 89.31 93 ILE A C 1
ATOM 762 O O . ILE A 1 93 ? -5.215 -3.966 -10.915 1.00 89.31 93 ILE A O 1
ATOM 766 N N . SER A 1 94 ? -6.370 -2.302 -9.945 1.00 87.44 94 SER A N 1
ATOM 767 C CA . SER A 1 94 ? -7.346 -2.144 -11.027 1.00 87.44 94 SER A CA 1
ATOM 768 C C . SER A 1 94 ? -6.708 -1.815 -12.379 1.00 87.44 94 SER A C 1
ATOM 770 O O . SER A 1 94 ? -7.272 -2.164 -13.411 1.00 87.44 94 SER A O 1
ATOM 772 N N . LEU A 1 95 ? -5.512 -1.211 -12.393 1.00 83.69 95 LEU A N 1
ATOM 773 C CA . LEU A 1 95 ? -4.765 -0.944 -13.625 1.00 83.69 95 LEU A CA 1
ATOM 774 C C . LEU A 1 95 ? -4.222 -2.221 -14.273 1.00 83.69 95 LEU A C 1
ATOM 776 O O . LEU A 1 95 ? -4.055 -2.249 -15.488 1.00 83.69 95 LEU A O 1
ATOM 780 N N . PHE A 1 96 ? -3.967 -3.271 -13.488 1.00 77.56 96 PHE A N 1
ATOM 781 C CA . PHE A 1 96 ? -3.421 -4.536 -13.987 1.00 77.56 96 PHE A CA 1
ATOM 782 C C . PHE A 1 96 ? -4.472 -5.625 -14.197 1.00 77.56 96 PHE A C 1
ATOM 784 O O . PHE A 1 96 ? -4.191 -6.590 -14.900 1.00 77.56 96 PHE A O 1
ATOM 791 N N . SER A 1 97 ? -5.693 -5.456 -13.679 1.00 64.00 97 SER A N 1
ATOM 792 C CA . SER A 1 97 ? -6.808 -6.376 -13.951 1.00 64.00 97 SER A CA 1
ATOM 793 C C . SER A 1 97 ? -7.113 -6.535 -15.460 1.00 64.00 97 SER A C 1
ATOM 795 O O . SER A 1 97 ? -7.295 -7.667 -15.904 1.00 64.00 97 SER A O 1
ATOM 797 N N . PRO A 1 98 ? -7.073 -5.476 -16.300 1.00 56.56 98 PRO A N 1
ATOM 798 C CA . PRO A 1 98 ? -7.181 -5.616 -17.756 1.00 56.56 98 PRO A CA 1
ATOM 799 C C . PRO A 1 98 ? -5.906 -6.146 -18.435 1.00 56.56 98 PRO A C 1
ATOM 801 O O . PRO A 1 98 ? -5.955 -6.526 -19.602 1.00 56.56 98 PRO A O 1
ATOM 804 N N . LEU A 1 99 ? -4.757 -6.145 -17.746 1.00 51.25 99 LEU A N 1
ATOM 805 C CA . LEU A 1 99 ? -3.438 -6.453 -18.319 1.00 51.25 99 LEU A CA 1
ATOM 806 C C . LEU A 1 99 ? -3.070 -7.944 -18.263 1.00 51.25 99 LEU A C 1
ATOM 808 O O . LEU A 1 99 ? -1.940 -8.298 -18.582 1.00 51.25 99 LEU A O 1
ATOM 812 N N . SER A 1 100 ? -4.020 -8.829 -17.941 1.00 47.06 100 SER A N 1
ATOM 813 C CA . SER A 1 100 ? -3.827 -10.289 -18.007 1.00 47.06 100 SER A CA 1
ATOM 814 C C . SER A 1 100 ? -2.714 -10.828 -17.094 1.00 47.06 100 SER A C 1
ATOM 816 O O . SER A 1 100 ? -2.095 -11.840 -17.416 1.00 47.06 100 SER A O 1
ATOM 818 N N . ILE A 1 101 ? -2.463 -10.184 -15.949 1.00 51.66 101 ILE A N 1
ATOM 819 C CA . ILE A 1 101 ? -1.776 -10.857 -14.841 1.00 51.66 101 ILE A CA 1
ATOM 820 C C . ILE A 1 101 ? -2.853 -11.699 -14.146 1.00 51.66 101 ILE A C 1
ATOM 822 O O . ILE A 1 101 ? -3.841 -11.109 -13.701 1.00 51.66 101 ILE A O 1
ATOM 826 N N . PRO A 1 102 ? -2.730 -13.039 -14.093 1.00 39.81 102 PRO A N 1
ATOM 827 C CA . PRO A 1 102 ? -3.699 -13.873 -13.398 1.00 39.81 102 PRO A CA 1
ATOM 828 C C . PRO A 1 102 ? -3.715 -13.459 -11.927 1.00 39.81 102 PRO A C 1
ATOM 830 O O . PRO A 1 102 ? -2.703 -13.554 -11.231 1.00 39.81 102 PRO A O 1
ATOM 833 N N . ILE A 1 103 ? -4.839 -12.900 -11.501 1.00 46.56 103 ILE A N 1
ATOM 834 C CA . ILE A 1 103 ? -5.205 -12.800 -10.096 1.00 46.56 103 ILE A CA 1
ATOM 835 C C . ILE A 1 103 ? -6.305 -13.848 -9.978 1.00 46.56 103 ILE A C 1
ATOM 837 O O . ILE A 1 103 ? -7.398 -13.644 -10.512 1.00 46.56 103 ILE A O 1
ATOM 841 N N . ASP A 1 104 ? -5.921 -15.013 -9.466 1.00 40.22 104 ASP A N 1
ATOM 842 C CA . ASP A 1 104 ? -6.777 -16.193 -9.332 1.00 40.22 104 ASP A CA 1
ATOM 843 C C . ASP A 1 104 ? -7.781 -16.004 -8.191 1.00 40.22 104 ASP A C 1
ATOM 845 O O . ASP A 1 104 ? -7.342 -15.566 -7.109 1.00 40.22 104 ASP A O 1
#

pLDDT: mean 92.2, std 12.85, range [39.81, 98.69]

Foldseek 3Di:
DVVCVVPVPQADPDPVLNVQLVVLQVCLVVQLVVLLVQLCCQVPPPPDHDPVSNVVSVVSNLVSLVVQLVQCVPAPDNRRDGHVSCVSNVVSVVVCVVVPPDSD

Secondary structure (DSSP, 8-state):
-HHHHHHT-SS-SSHHHHHHHHHHHHHIIIIIHHHHHHHHIIIII-SS--HHHHHHHHHHHHHHHHHHHHHHTT-SBTTBSS-HHHHHHHHHHHHHGGGT----

Sequence (104 aa):
LYLAEKTGRFYPADNAGRAEVLQWLFWQMAGLGPIAGQNLHFSHSAPKELPYAVDRYVRETERLFGVLEQRLREREFIAGDYSIVDMACYPWISLFSPLSIPID

Radius of gyration: 15.28 Å; chains: 1; bounding box: 30×30×44 Å